Protein AF-A0A2K1ECQ5-F1 (afdb_monomer_lite)

Foldseek 3Di:
DDDDPAAADDQDQDDDPPDDPVNSVVVSVVVVVVCPVVRVPHPQVVLVPDPCRVNSDDDDDDDDPDPPVVVQVVQQVPPPDPDGDPDDDDDDDDPDDD

Structure (mmCIF, N/CA/C/O backbone):
data_AF-A0A2K1ECQ5-F1
#
_entry.id   AF-A0A2K1ECQ5-F1
#
loop_
_atom_site.group_PDB
_atom_site.id
_atom_site.type_symbol
_atom_site.label_atom_id
_atom_site.label_alt_id
_atom_site.label_comp_id
_atom_site.label_asym_id
_atom_site.label_entity_id
_atom_site.label_seq_id
_atom_site.pdbx_PDB_ins_code
_atom_site.Cartn_x
_atom_site.Cartn_y
_atom_site.Cartn_z
_atom_site.occupancy
_atom_site.B_iso_or_equiv
_atom_site.auth_seq_id
_atom_site.auth_comp_id
_atom_site.auth_asym_id
_atom_site.auth_atom_id
_atom_site.pdbx_PDB_model_num
ATOM 1 N N . MET A 1 1 ? 24.680 -4.755 -2.522 1.00 58.81 1 MET A N 1
ATOM 2 C CA . MET A 1 1 ? 24.135 -6.071 -2.116 1.00 58.81 1 MET A CA 1
ATOM 3 C C . MET A 1 1 ? 23.156 -6.521 -3.185 1.00 58.81 1 MET A C 1
ATOM 5 O O . MET A 1 1 ? 22.552 -5.656 -3.801 1.00 58.81 1 MET A O 1
ATOM 9 N N . ILE A 1 2 ? 23.015 -7.826 -3.414 1.00 63.84 2 ILE A N 1
ATOM 10 C CA . ILE A 1 2 ? 22.000 -8.409 -4.304 1.00 63.84 2 ILE A CA 1
ATOM 11 C C . ILE A 1 2 ? 21.114 -9.289 -3.418 1.00 63.84 2 ILE A C 1
ATOM 13 O O . ILE A 1 2 ? 21.645 -10.118 -2.681 1.00 63.84 2 ILE A O 1
ATOM 17 N N . GLY A 1 3 ? 19.802 -9.064 -3.431 1.00 67.06 3 GLY A N 1
ATOM 18 C CA . GLY A 1 3 ? 18.846 -9.742 -2.554 1.00 67.06 3 GLY A CA 1
ATOM 19 C C . GLY A 1 3 ? 17.458 -9.099 -2.607 1.00 67.06 3 GLY A C 1
ATOM 20 O O . GLY A 1 3 ? 17.300 -8.017 -3.171 1.00 67.06 3 GLY A O 1
ATOM 21 N N . LEU A 1 4 ? 16.455 -9.772 -2.037 1.00 71.69 4 LEU A N 1
ATOM 22 C CA . LEU A 1 4 ? 15.094 -9.246 -1.928 1.00 71.69 4 LEU A CA 1
ATOM 23 C C . LEU A 1 4 ? 15.028 -8.267 -0.750 1.00 71.69 4 LEU A C 1
ATOM 25 O O . LEU A 1 4 ? 15.057 -8.684 0.404 1.00 71.69 4 LEU A O 1
ATOM 29 N N . PHE A 1 5 ? 14.962 -6.973 -1.056 1.00 77.50 5 PHE A N 1
ATOM 30 C CA . PHE A 1 5 ? 14.890 -5.901 -0.053 1.00 77.50 5 PHE A CA 1
ATOM 31 C C . PHE A 1 5 ? 13.552 -5.155 -0.068 1.00 77.50 5 PHE A C 1
ATOM 33 O O . PHE A 1 5 ? 13.379 -4.206 0.691 1.00 77.50 5 PHE A O 1
ATOM 40 N N . ILE A 1 6 ? 12.614 -5.560 -0.929 1.00 82.69 6 ILE A N 1
ATOM 41 C CA . ILE A 1 6 ? 11.306 -4.914 -1.038 1.00 82.69 6 ILE A CA 1
ATOM 42 C C . ILE A 1 6 ? 10.286 -5.628 -0.152 1.00 82.69 6 ILE A C 1
ATOM 44 O O . ILE A 1 6 ? 10.224 -6.856 -0.125 1.00 82.69 6 ILE A O 1
ATOM 48 N N . ASN A 1 7 ? 9.474 -4.843 0.550 1.00 89.88 7 ASN A N 1
ATOM 49 C CA . ASN A 1 7 ? 8.362 -5.311 1.367 1.00 89.88 7 ASN A CA 1
ATOM 50 C C . ASN A 1 7 ? 7.084 -4.587 0.953 1.00 89.88 7 ASN A C 1
ATOM 52 O O . ASN A 1 7 ? 7.097 -3.401 0.625 1.00 89.88 7 ASN A O 1
ATOM 56 N N . THR A 1 8 ? 5.960 -5.294 1.008 1.00 91.94 8 THR A N 1
ATOM 57 C CA . THR A 1 8 ? 4.643 -4.685 0.818 1.00 91.94 8 THR A CA 1
ATOM 58 C C . THR A 1 8 ? 4.114 -4.205 2.163 1.00 91.94 8 THR A C 1
ATOM 60 O O . THR A 1 8 ? 3.757 -5.010 3.021 1.00 91.94 8 THR A O 1
ATOM 63 N N . VAL A 1 9 ? 4.054 -2.888 2.344 1.00 93.19 9 VAL A N 1
ATOM 64 C CA . VAL A 1 9 ? 3.539 -2.254 3.563 1.00 93.19 9 VAL A CA 1
ATOM 65 C C . VAL A 1 9 ? 2.127 -1.726 3.288 1.00 93.19 9 VAL A C 1
ATOM 67 O O . VAL A 1 9 ? 1.966 -0.894 2.393 1.00 93.19 9 VAL A O 1
ATOM 70 N N . PRO A 1 10 ? 1.089 -2.169 4.023 1.00 94.62 10 PRO A N 1
ATOM 71 C CA . PRO A 1 10 ? -0.259 -1.639 3.856 1.00 94.62 10 PRO A CA 1
ATOM 72 C C . PRO A 1 10 ? -0.318 -0.142 4.173 1.00 94.62 10 PRO A C 1
ATOM 74 O O . PRO A 1 10 ? 0.074 0.292 5.257 1.00 94.62 10 PRO A O 1
ATOM 77 N N . VAL A 1 11 ? -0.866 0.648 3.249 1.00 94.38 11 VAL A N 1
ATOM 78 C CA . VAL A 1 11 ? -1.065 2.091 3.428 1.00 94.38 11 VAL A CA 1
ATOM 79 C C . VAL A 1 11 ? -2.551 2.376 3.604 1.00 94.38 11 VAL A C 1
ATOM 81 O O . VAL A 1 11 ? -3.368 2.044 2.749 1.00 94.38 11 VAL A O 1
ATOM 84 N N . ARG A 1 12 ? -2.920 3.027 4.712 1.00 93.88 12 ARG A N 1
ATOM 85 C CA . ARG A 1 12 ? -4.308 3.416 4.988 1.00 93.88 12 ARG A CA 1
ATOM 86 C C . ARG A 1 12 ? -4.525 4.898 4.709 1.00 93.88 12 ARG A C 1
ATOM 88 O O . ARG A 1 12 ? -4.258 5.741 5.562 1.00 93.88 12 ARG A O 1
ATOM 95 N N . ILE A 1 13 ? -5.102 5.198 3.553 1.00 95.06 13 ILE A N 1
ATOM 96 C CA . ILE A 1 13 ? -5.506 6.557 3.188 1.00 95.06 13 ILE A CA 1
ATOM 97 C C . ILE A 1 13 ? -6.764 6.949 3.972 1.00 95.06 13 ILE A C 1
ATOM 99 O O . ILE A 1 13 ? -7.773 6.247 3.948 1.00 95.06 13 ILE A O 1
ATOM 103 N N . GLN A 1 14 ? -6.701 8.069 4.691 1.00 93.69 14 GLN A N 1
ATOM 104 C CA . GLN A 1 14 ? -7.814 8.591 5.485 1.00 93.69 14 GLN A CA 1
ATOM 105 C C . GLN A 1 14 ? -8.154 10.000 5.008 1.00 93.69 14 GLN A C 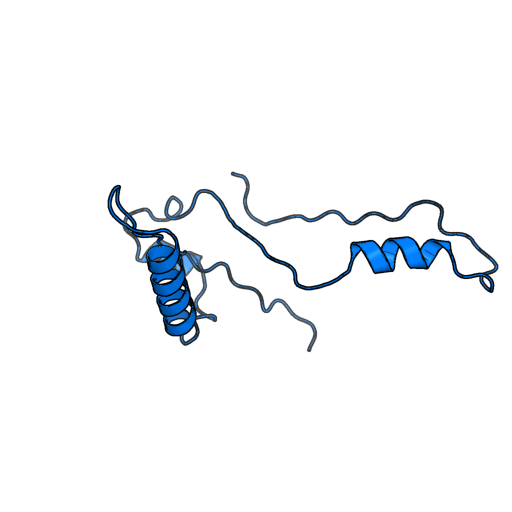1
ATOM 107 O O . GLN A 1 14 ? -7.441 10.953 5.306 1.00 93.69 14 GLN A O 1
ATOM 112 N N . GLY A 1 15 ? -9.251 10.124 4.270 1.00 94.00 15 GLY A N 1
ATOM 113 C CA . GLY A 1 15 ? -9.783 11.399 3.807 1.00 94.00 15 GLY A CA 1
ATOM 114 C C . GLY A 1 15 ? -11.306 11.369 3.787 1.00 94.00 15 GLY A C 1
ATOM 115 O O . GLY A 1 15 ? -11.916 10.302 3.749 1.00 94.00 15 GLY A O 1
ATOM 116 N N . GLY A 1 16 ? -11.918 12.546 3.833 1.00 93.44 16 GLY A N 1
ATOM 117 C CA . GLY A 1 16 ? -13.358 12.725 3.681 1.00 93.44 16 GLY A CA 1
ATOM 118 C C . GLY A 1 16 ? -13.675 13.815 2.664 1.00 93.44 16 GLY A C 1
ATOM 119 O O . GLY A 1 16 ? -12.781 14.439 2.097 1.00 93.44 16 GLY A O 1
ATOM 120 N N . GLN A 1 17 ? -14.964 14.087 2.469 1.00 92.56 17 GLN A N 1
ATOM 121 C CA . GLN A 1 17 ? -15.448 15.039 1.462 1.00 92.56 17 GLN A CA 1
ATOM 122 C C . GLN A 1 17 ? -14.885 16.466 1.633 1.00 92.56 17 GLN A C 1
ATOM 124 O O . GLN A 1 17 ? -14.765 17.202 0.660 1.00 92.56 17 GLN A O 1
ATOM 129 N N . ALA A 1 18 ? -14.524 16.847 2.863 1.00 94.94 18 ALA A N 1
ATOM 130 C CA . ALA A 1 18 ? -13.959 18.154 3.199 1.00 94.94 18 ALA A CA 1
ATOM 131 C C . ALA A 1 18 ? -12.417 18.181 3.251 1.00 94.94 18 ALA A C 1
ATOM 133 O O . ALA A 1 18 ? -11.830 19.235 3.500 1.00 94.94 18 ALA A O 1
ATOM 134 N N . THR A 1 19 ? -11.738 17.046 3.059 1.00 96.56 19 THR A N 1
ATOM 135 C CA . THR A 1 19 ? -10.274 16.986 3.129 1.00 96.56 19 THR A CA 1
ATOM 136 C C . THR A 1 19 ? -9.677 17.537 1.838 1.00 96.56 19 THR A C 1
ATOM 138 O O . THR A 1 19 ? -9.849 16.961 0.766 1.00 96.56 19 THR A O 1
ATOM 141 N N . ALA A 1 20 ? -8.935 18.642 1.932 1.00 97.50 20 ALA A N 1
ATOM 142 C CA . ALA A 1 20 ? -8.174 19.152 0.799 1.00 97.50 20 ALA A CA 1
ATOM 143 C C . ALA A 1 20 ? -7.116 18.128 0.359 1.00 97.50 20 ALA A C 1
ATOM 145 O O . ALA A 1 20 ? -6.433 17.533 1.196 1.00 97.50 20 ALA A O 1
ATOM 146 N N . PHE A 1 21 ? -6.922 17.980 -0.954 1.00 97.19 21 PHE A N 1
ATOM 147 C CA . PHE A 1 21 ? -5.935 17.052 -1.519 1.00 97.19 21 PHE A CA 1
ATOM 148 C C . PHE A 1 21 ? -4.529 17.260 -0.938 1.00 97.19 21 PHE A C 1
ATOM 150 O O . PHE A 1 21 ? -3.841 16.309 -0.577 1.00 97.19 21 PHE A O 1
ATOM 157 N N . THR A 1 22 ? -4.112 18.517 -0.780 1.00 97.81 22 THR A N 1
ATOM 158 C CA . THR A 1 22 ? -2.799 18.854 -0.221 1.00 97.81 22 THR A CA 1
ATOM 159 C C . THR A 1 22 ? -2.641 18.400 1.227 1.00 97.81 22 THR A C 1
ATOM 161 O O . THR A 1 22 ? -1.541 18.012 1.617 1.00 97.81 22 THR A O 1
ATOM 164 N N . GLU A 1 23 ? -3.712 18.411 2.022 1.00 97.50 23 GLU A N 1
ATOM 165 C CA . GLU A 1 23 ? -3.662 17.902 3.392 1.00 97.50 23 GLU A CA 1
ATOM 166 C C . GLU A 1 23 ? -3.624 16.374 3.411 1.00 97.50 23 GLU A C 1
ATOM 168 O O . GLU A 1 23 ? -2.817 15.801 4.140 1.00 97.50 23 GLU A O 1
ATOM 173 N N . LEU A 1 24 ? -4.402 15.717 2.544 1.00 97.62 24 LEU A N 1
ATOM 174 C CA . LEU A 1 24 ? -4.368 14.263 2.385 1.00 97.62 24 LEU A CA 1
ATOM 175 C C . LEU A 1 24 ? -2.955 13.765 2.045 1.00 97.62 24 LEU A C 1
ATOM 177 O O . LEU A 1 24 ? -2.454 12.828 2.669 1.00 97.62 24 LEU A O 1
ATOM 181 N N . MET A 1 25 ? -2.282 14.430 1.103 1.00 97.25 25 MET A N 1
ATOM 182 C CA . MET A 1 25 ? -0.912 14.086 0.715 1.00 97.25 25 MET A CA 1
ATOM 183 C C . MET A 1 25 ? 0.084 14.318 1.850 1.00 97.25 25 MET A C 1
ATOM 185 O O . MET A 1 25 ? 0.930 13.464 2.110 1.00 97.25 25 MET A O 1
ATOM 189 N N . LYS A 1 26 ? -0.032 15.433 2.583 1.00 97.44 26 LYS A N 1
ATOM 190 C CA . LYS A 1 26 ? 0.824 15.694 3.752 1.00 97.44 26 LYS A CA 1
ATOM 191 C C . LYS A 1 26 ? 0.619 14.653 4.850 1.00 97.44 26 LYS A C 1
ATOM 193 O O . LYS A 1 26 ? 1.593 14.210 5.454 1.00 97.44 26 LYS A O 1
ATOM 198 N N . GLN A 1 27 ? -0.624 14.258 5.116 1.00 97.00 27 GLN A N 1
ATOM 199 C CA . GLN A 1 27 ? -0.934 13.218 6.092 1.00 97.00 27 GLN A CA 1
ATOM 200 C C . GLN A 1 27 ? -0.362 11.866 5.667 1.00 97.00 27 GLN A C 1
ATOM 202 O O . GLN A 1 27 ? 0.289 11.211 6.479 1.00 97.00 27 GLN A O 1
ATOM 207 N N . THR A 1 28 ? -0.544 11.492 4.402 1.00 96.12 28 THR A N 1
ATOM 208 C CA . THR A 1 28 ? -0.017 10.241 3.843 1.00 96.12 28 THR A CA 1
ATOM 209 C C . THR A 1 28 ? 1.510 10.213 3.926 1.00 96.12 28 THR A C 1
ATOM 211 O O . THR A 1 28 ? 2.076 9.256 4.444 1.00 96.12 28 THR A O 1
ATOM 214 N N . GLN A 1 29 ? 2.189 11.302 3.550 1.00 96.06 29 GLN A N 1
ATOM 215 C CA . GLN A 1 29 ? 3.645 11.419 3.671 1.00 96.06 29 GLN A CA 1
ATOM 216 C C . GLN A 1 29 ? 4.121 11.239 5.119 1.00 96.06 29 GLN A C 1
ATOM 218 O O . GLN A 1 29 ? 5.085 10.519 5.371 1.00 96.06 29 GLN A O 1
ATOM 223 N N . ARG A 1 30 ? 3.445 11.870 6.092 1.00 96.69 30 ARG A N 1
ATOM 224 C CA . ARG A 1 30 ? 3.779 11.706 7.519 1.00 96.69 30 ARG A CA 1
ATOM 225 C C . ARG A 1 30 ? 3.628 10.254 7.973 1.00 96.69 30 ARG A C 1
ATOM 227 O O . ARG A 1 30 ? 4.470 9.778 8.727 1.00 96.69 30 ARG A O 1
ATOM 234 N N . GLN A 1 31 ? 2.584 9.560 7.518 1.00 95.69 31 GLN A N 1
ATOM 235 C CA . GLN A 1 31 ? 2.359 8.147 7.836 1.00 95.69 31 GLN A CA 1
ATOM 236 C C . GLN A 1 31 ? 3.447 7.250 7.236 1.00 95.69 31 GLN A C 1
ATOM 238 O O . GLN A 1 31 ? 3.989 6.414 7.953 1.00 95.69 31 GLN A O 1
ATOM 243 N N . VAL A 1 32 ? 3.820 7.470 5.972 1.00 92.19 32 VAL A N 1
ATOM 244 C CA . VAL A 1 32 ? 4.895 6.717 5.304 1.00 92.19 32 VAL A CA 1
ATOM 245 C C . VAL A 1 32 ? 6.226 6.901 6.037 1.00 92.19 32 VAL A C 1
ATOM 247 O O . VAL A 1 32 ? 6.884 5.921 6.377 1.00 92.19 32 VAL A O 1
ATOM 250 N N . LEU A 1 33 ? 6.589 8.140 6.381 1.00 94.75 33 LEU A N 1
ATOM 251 C CA . LEU A 1 33 ? 7.815 8.414 7.140 1.00 94.75 33 LEU A CA 1
ATOM 252 C C . LEU A 1 33 ? 7.803 7.751 8.524 1.00 94.75 33 LEU A C 1
ATOM 254 O O . LEU A 1 33 ? 8.810 7.186 8.940 1.00 94.75 33 LEU A O 1
ATOM 258 N N . ALA A 1 34 ? 6.666 7.780 9.226 1.00 94.88 34 ALA A N 1
ATOM 259 C CA . ALA A 1 34 ? 6.526 7.114 10.520 1.00 94.88 34 ALA A CA 1
ATOM 260 C C . ALA A 1 34 ? 6.615 5.581 10.409 1.00 94.88 34 ALA A C 1
ATOM 262 O O . ALA A 1 34 ? 7.124 4.934 11.324 1.00 94.88 34 ALA A O 1
ATOM 263 N N . SER A 1 35 ? 6.156 4.999 9.293 1.00 93.06 35 SER A N 1
ATOM 264 C CA . SER A 1 35 ? 6.248 3.556 9.048 1.00 93.06 35 SER A CA 1
ATOM 265 C C . SER A 1 35 ? 7.656 3.064 8.710 1.00 93.06 35 SER A C 1
ATOM 267 O O . SER A 1 35 ? 7.900 1.871 8.844 1.00 93.06 35 SER A O 1
ATOM 269 N N . GLY A 1 36 ? 8.591 3.951 8.342 1.00 91.94 36 GLY A N 1
ATOM 270 C CA . GLY A 1 36 ? 9.952 3.570 7.938 1.00 91.94 36 GLY A CA 1
ATOM 271 C C . GLY A 1 36 ? 10.707 2.754 8.994 1.00 91.94 36 GLY A C 1
ATOM 272 O O . GLY A 1 36 ? 11.417 1.814 8.661 1.00 91.94 36 GLY A O 1
ATOM 273 N N . THR A 1 37 ? 10.471 3.013 10.285 1.00 93.44 37 THR A N 1
ATOM 274 C CA . THR A 1 37 ? 11.041 2.217 11.394 1.00 93.44 37 THR A CA 1
ATOM 275 C C . THR A 1 37 ? 10.621 0.737 11.360 1.00 93.44 37 THR A C 1
ATOM 277 O O . THR A 1 37 ? 11.260 -0.099 11.995 1.00 93.44 37 THR A O 1
ATOM 280 N N . TYR A 1 38 ? 9.554 0.405 10.630 1.00 93.12 38 TYR A N 1
ATOM 281 C CA . TYR A 1 38 ? 8.954 -0.926 10.530 1.00 93.12 38 TYR A CA 1
ATOM 282 C C . TYR A 1 38 ? 9.008 -1.501 9.106 1.00 93.12 38 TYR A C 1
ATOM 284 O O . TYR A 1 38 ? 8.325 -2.482 8.823 1.00 93.12 38 TYR A O 1
ATOM 292 N N . GLU A 1 39 ? 9.803 -0.924 8.199 1.00 89.06 39 GLU A N 1
ATOM 293 C CA . GLU A 1 39 ? 9.833 -1.314 6.779 1.00 89.06 39 GLU A CA 1
ATOM 294 C C . GLU A 1 39 ? 10.249 -2.775 6.536 1.00 89.06 39 GLU A C 1
ATOM 296 O O . GLU A 1 39 ? 9.933 -3.353 5.499 1.00 89.06 39 GLU A O 1
ATOM 301 N N . THR A 1 40 ? 10.924 -3.401 7.503 1.00 91.06 40 THR A N 1
ATOM 302 C CA . THR A 1 40 ? 11.352 -4.806 7.445 1.00 91.06 40 THR A CA 1
ATOM 303 C C . THR A 1 40 ? 10.279 -5.792 7.912 1.00 91.06 40 THR A C 1
ATOM 305 O O . THR A 1 40 ? 10.475 -7.001 7.788 1.00 91.06 40 THR A O 1
ATOM 308 N N . PHE A 1 41 ? 9.147 -5.307 8.433 1.00 93.19 41 PHE A N 1
ATOM 309 C CA . PHE A 1 41 ? 8.091 -6.152 8.980 1.00 93.19 41 PHE A CA 1
ATOM 310 C C . PHE A 1 41 ? 7.261 -6.792 7.851 1.00 93.19 41 PHE A C 1
ATOM 312 O O . PHE A 1 41 ? 6.726 -6.072 7.002 1.00 93.19 41 PHE A O 1
ATOM 319 N N . PRO A 1 42 ? 7.141 -8.130 7.798 1.00 93.50 42 PRO A N 1
ATOM 320 C CA . PRO A 1 42 ? 6.543 -8.800 6.650 1.00 93.50 42 PRO A CA 1
ATOM 321 C C . PRO A 1 42 ? 5.012 -8.684 6.640 1.00 93.50 42 PRO A C 1
ATOM 323 O O . PRO A 1 42 ? 4.352 -8.780 7.677 1.00 93.50 42 PRO A O 1
ATOM 326 N N . LEU A 1 43 ? 4.429 -8.558 5.441 1.00 93.88 43 LEU A N 1
ATOM 327 C CA . LEU A 1 43 ? 2.982 -8.387 5.251 1.00 93.88 43 LEU A CA 1
ATOM 328 C C . LEU A 1 43 ? 2.149 -9.481 5.934 1.00 93.88 43 LEU A C 1
ATOM 330 O O . LEU A 1 43 ? 1.127 -9.169 6.544 1.00 93.88 43 LEU A O 1
ATOM 334 N N . TYR A 1 44 ? 2.580 -10.744 5.871 1.00 93.75 44 TYR A N 1
ATOM 335 C CA . TYR A 1 44 ? 1.820 -11.854 6.453 1.00 93.75 44 TYR A CA 1
ATOM 336 C C . TYR A 1 44 ? 1.678 -11.726 7.981 1.00 93.75 44 TYR A C 1
ATOM 338 O O . TYR A 1 44 ? 0.653 -12.127 8.531 1.00 93.75 44 TYR A O 1
ATOM 346 N N . GLU A 1 45 ? 2.654 -11.126 8.678 1.00 96.00 45 GLU A N 1
ATOM 347 C CA . GLU A 1 45 ? 2.545 -10.858 10.119 1.00 96.00 45 GLU A CA 1
ATOM 348 C C . GLU A 1 45 ? 1.579 -9.708 10.400 1.00 96.00 45 GLU A C 1
ATOM 350 O O . GLU A 1 45 ? 0.783 -9.791 11.336 1.00 96.00 45 GLU A O 1
ATOM 355 N N . ILE A 1 46 ? 1.581 -8.669 9.557 1.00 95.69 46 ILE A N 1
ATOM 356 C CA . ILE A 1 46 ? 0.609 -7.566 9.641 1.00 95.69 46 ILE A CA 1
ATOM 357 C C . ILE A 1 46 ? -0.812 -8.110 9.453 1.00 95.69 46 ILE A C 1
ATOM 359 O O . ILE A 1 46 ? -1.705 -7.835 10.255 1.00 95.69 46 ILE A O 1
ATOM 363 N N . GLN A 1 47 ? -1.018 -8.935 8.426 1.00 96.12 47 GLN A N 1
ATOM 364 C CA . GLN A 1 47 ? -2.297 -9.578 8.135 1.00 96.12 47 GLN A CA 1
ATOM 365 C C . GLN A 1 47 ? -2.740 -10.512 9.266 1.00 96.12 47 GLN A C 1
ATOM 367 O O . GLN A 1 47 ? -3.910 -10.499 9.643 1.00 96.12 47 GLN A O 1
ATOM 372 N N . ALA A 1 48 ? -1.827 -11.283 9.866 1.00 96.81 48 ALA A N 1
ATOM 373 C CA . ALA A 1 48 ? -2.152 -12.169 10.985 1.00 96.81 48 ALA A CA 1
ATOM 374 C C . ALA A 1 48 ? -2.744 -11.414 12.188 1.00 96.81 48 ALA A C 1
ATOM 376 O O . ALA A 1 48 ? -3.611 -11.959 12.878 1.00 96.81 48 ALA A O 1
ATOM 377 N N . GLN A 1 49 ? -2.333 -10.162 12.402 1.00 96.56 49 GLN A N 1
ATOM 378 C CA . GLN A 1 49 ? -2.824 -9.296 13.478 1.00 96.56 49 GLN A CA 1
ATOM 379 C C . GLN A 1 49 ? -4.038 -8.444 13.079 1.00 96.56 49 GLN A C 1
ATOM 381 O O . G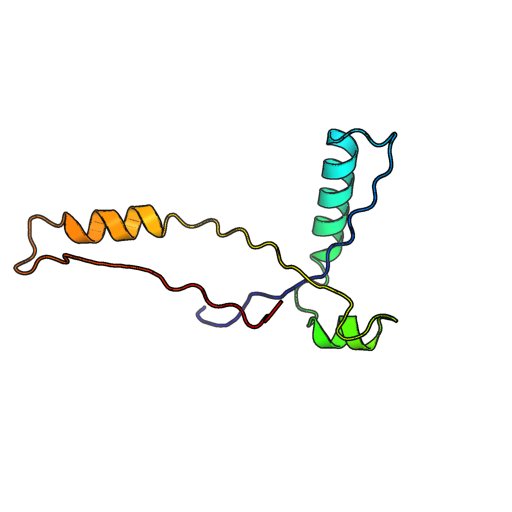LN A 1 49 ? -4.786 -8.001 13.948 1.00 96.56 49 GLN A O 1
ATOM 386 N N . ALA A 1 50 ? -4.270 -8.230 11.784 1.00 96.62 50 ALA A N 1
ATOM 387 C CA . ALA A 1 50 ? -5.442 -7.515 11.294 1.00 96.62 50 ALA A CA 1
ATOM 388 C C . ALA A 1 50 ? -6.725 -8.358 11.416 1.00 96.62 50 ALA A C 1
ATOM 390 O O . ALA A 1 50 ? -6.696 -9.594 11.399 1.00 96.62 50 ALA A O 1
ATOM 391 N N . GLU A 1 51 ? -7.876 -7.690 11.502 1.00 97.12 51 GLU A N 1
ATOM 392 C CA . GLU A 1 51 ? -9.190 -8.350 11.476 1.00 97.12 51 GLU A CA 1
ATOM 393 C C . GLU A 1 51 ? -9.478 -8.953 10.093 1.00 97.12 51 GLU A C 1
ATOM 395 O O . GLU A 1 51 ? -9.975 -10.070 9.997 1.00 97.12 51 GLU A O 1
ATOM 400 N N . GLN A 1 52 ? -9.082 -8.246 9.032 1.00 96.06 52 GLN A N 1
ATOM 401 C CA . GLN A 1 52 ? -9.304 -8.601 7.627 1.00 96.06 52 GLN A CA 1
ATOM 402 C C . GLN A 1 52 ? -8.427 -9.767 7.143 1.00 96.06 52 GLN A C 1
ATOM 404 O O . GLN A 1 52 ? -8.672 -10.321 6.075 1.00 96.06 52 GLN A O 1
ATOM 409 N N . LYS A 1 53 ? -7.396 -10.157 7.906 1.00 95.25 53 LYS A N 1
ATOM 410 C CA . LYS A 1 53 ? -6.448 -11.212 7.518 1.00 95.25 53 LYS A CA 1
ATOM 411 C C . LYS A 1 53 ? -5.884 -10.969 6.113 1.00 95.25 53 LYS A C 1
ATOM 413 O O . LYS A 1 53 ? -5.338 -9.901 5.846 1.00 95.25 53 LYS A O 1
ATOM 418 N N . VAL A 1 54 ? -6.000 -11.955 5.229 1.00 92.44 54 VAL A N 1
ATOM 419 C CA . VAL A 1 54 ? -5.513 -11.890 3.848 1.00 92.44 54 VAL A CA 1
ATOM 420 C C . VAL A 1 54 ? -6.230 -10.824 3.013 1.00 92.44 54 VAL A C 1
ATOM 422 O O . VAL A 1 54 ? -5.624 -10.282 2.099 1.00 92.44 54 VAL A O 1
ATOM 425 N N . GLU A 1 55 ? -7.456 -10.437 3.381 1.00 94.44 55 GLU A N 1
ATOM 426 C CA . GLU A 1 55 ? -8.255 -9.416 2.685 1.00 94.44 55 GLU A CA 1
ATOM 427 C C . GLU A 1 55 ? -7.873 -7.974 3.077 1.00 94.44 55 GLU A C 1
ATOM 429 O O . GLU A 1 55 ? -8.539 -7.018 2.683 1.00 94.44 55 GLU A O 1
ATOM 434 N N . LEU A 1 56 ? -6.809 -7.785 3.872 1.00 96.19 56 LEU A N 1
ATOM 435 C CA . LEU A 1 56 ? -6.355 -6.462 4.321 1.00 96.19 56 LEU A CA 1
ATOM 436 C C . LEU A 1 56 ? -6.008 -5.516 3.159 1.00 96.19 56 LEU A C 1
ATOM 438 O O . LEU A 1 56 ? -6.180 -4.304 3.286 1.00 96.19 56 LEU A O 1
ATOM 442 N N . ILE A 1 57 ? -5.506 -6.065 2.053 1.00 95.06 57 ILE A N 1
ATOM 443 C CA . ILE A 1 57 ? -5.217 -5.335 0.818 1.00 95.06 57 ILE A CA 1
ATOM 444 C C . ILE A 1 57 ? -5.815 -6.096 -0.365 1.00 95.06 57 ILE A C 1
ATOM 446 O O . ILE A 1 57 ? -5.882 -7.320 -0.351 1.00 95.06 57 ILE A O 1
ATOM 450 N N . ASN A 1 58 ? -6.234 -5.361 -1.388 1.00 94.25 58 ASN A N 1
ATOM 451 C CA . ASN A 1 58 ? -6.806 -5.905 -2.626 1.00 94.25 58 ASN A CA 1
ATOM 452 C C . ASN A 1 58 ? -6.235 -5.238 -3.887 1.00 94.25 58 ASN A C 1
ATOM 454 O O . ASN A 1 58 ? -6.723 -5.466 -4.985 1.00 94.25 58 ASN A O 1
ATOM 458 N N . HIS A 1 59 ? -5.271 -4.341 -3.705 1.00 92.62 59 HIS A N 1
ATOM 459 C CA . HIS A 1 59 ? -4.508 -3.697 -4.758 1.00 92.62 59 HIS A CA 1
ATOM 460 C C . HIS A 1 59 ? -3.140 -3.322 -4.186 1.00 92.62 59 HIS A C 1
ATOM 462 O O . HIS A 1 59 ? -2.990 -3.119 -2.976 1.00 92.62 59 HIS A O 1
ATOM 468 N N . ILE A 1 60 ? -2.149 -3.202 -5.062 1.00 93.19 60 ILE A N 1
ATOM 469 C CA . ILE A 1 60 ? -0.836 -2.645 -4.737 1.00 93.19 60 ILE A CA 1
ATOM 470 C C . ILE A 1 60 ? -0.537 -1.473 -5.661 1.00 93.19 60 ILE A C 1
ATOM 472 O O . ILE A 1 60 ? -1.020 -1.405 -6.788 1.00 93.19 60 ILE A O 1
ATOM 476 N N . MET A 1 61 ? 0.272 -0.546 -5.162 1.00 90.06 61 MET A N 1
ATOM 477 C CA . MET A 1 61 ? 0.852 0.537 -5.942 1.00 90.06 61 MET A CA 1
ATOM 478 C C . MET A 1 61 ? 2.366 0.419 -5.826 1.00 90.06 61 MET A C 1
ATOM 480 O O . MET A 1 61 ? 2.898 0.377 -4.717 1.00 90.06 61 MET A O 1
ATOM 484 N N . VAL A 1 62 ? 3.040 0.356 -6.970 1.00 87.81 62 VAL A N 1
ATOM 485 C CA . VAL A 1 62 ? 4.497 0.259 -7.063 1.00 87.81 62 VAL A CA 1
ATOM 486 C C . VAL A 1 62 ? 4.996 1.476 -7.829 1.00 87.81 62 VAL A C 1
ATOM 488 O O . VAL A 1 62 ? 4.393 1.881 -8.821 1.00 87.81 62 VAL A O 1
ATOM 491 N N . PHE A 1 63 ? 6.068 2.087 -7.334 1.00 85.75 63 PHE A N 1
ATOM 492 C CA . PHE A 1 63 ? 6.770 3.160 -8.024 1.00 85.75 63 PHE A CA 1
ATOM 493 C C . PHE A 1 63 ? 8.241 2.780 -8.131 1.00 85.75 63 PHE A C 1
ATOM 495 O O . PHE A 1 63 ? 8.930 2.671 -7.115 1.00 85.75 63 PHE A O 1
ATOM 502 N N . GLU A 1 64 ? 8.713 2.582 -9.356 1.00 81.12 64 GLU A N 1
ATOM 503 C CA . GLU A 1 64 ? 10.102 2.245 -9.641 1.00 81.12 64 GLU A CA 1
ATOM 504 C C . GLU A 1 64 ? 10.835 3.487 -10.144 1.00 81.12 64 GLU A C 1
ATOM 506 O O . GLU A 1 64 ? 10.448 4.109 -11.129 1.00 81.12 64 GLU A O 1
ATOM 511 N N . ASN A 1 65 ? 11.899 3.882 -9.447 1.00 77.06 65 ASN A N 1
ATOM 512 C CA . ASN A 1 65 ? 12.667 5.080 -9.782 1.00 77.06 65 ASN A CA 1
ATOM 513 C C . ASN A 1 65 ? 13.888 4.734 -10.650 1.00 77.06 65 ASN A C 1
ATOM 515 O O . ASN A 1 65 ? 15.019 5.088 -10.308 1.00 77.06 65 ASN A O 1
ATOM 519 N N . TYR A 1 66 ? 13.670 3.981 -11.732 1.00 74.00 66 TYR A N 1
ATOM 520 C CA . TYR A 1 66 ? 14.725 3.556 -12.652 1.00 74.00 66 TYR A CA 1
ATOM 521 C C . TYR A 1 66 ? 14.280 3.734 -14.110 1.00 74.00 66 TYR A C 1
ATOM 523 O O . TYR A 1 66 ? 13.180 3.310 -14.456 1.00 74.00 66 TYR A O 1
ATOM 531 N N . PRO A 1 67 ? 15.129 4.299 -14.989 1.00 67.88 67 PRO A N 1
ATOM 532 C CA . PRO A 1 67 ? 14.826 4.444 -16.409 1.00 67.88 67 PRO A CA 1
ATOM 533 C C . PRO A 1 67 ? 15.112 3.125 -17.145 1.00 67.88 67 PRO A C 1
ATOM 535 O O . PRO A 1 67 ? 16.019 3.041 -17.973 1.00 67.88 67 PRO A O 1
ATOM 538 N N . VAL A 1 68 ? 14.397 2.057 -16.779 1.00 68.25 68 VAL A N 1
ATOM 539 C CA . VAL A 1 68 ? 14.562 0.733 -17.407 1.00 68.25 68 VAL A CA 1
ATOM 540 C C . VAL A 1 68 ? 14.197 0.809 -18.889 1.00 68.25 68 VAL A C 1
ATOM 542 O O . VAL A 1 68 ? 14.935 0.292 -19.727 1.00 68.25 68 VAL A O 1
ATOM 545 N N . ASP A 1 69 ? 13.136 1.542 -19.215 1.00 67.75 69 ASP A N 1
ATOM 546 C CA . ASP A 1 69 ? 12.670 1.717 -20.590 1.00 67.75 69 ASP A CA 1
ATOM 547 C C . ASP A 1 69 ? 13.703 2.447 -21.463 1.00 67.75 69 ASP A C 1
ATOM 549 O O . ASP A 1 69 ? 14.048 1.970 -22.544 1.00 67.75 69 ASP A O 1
ATOM 553 N N . GLU A 1 70 ? 14.298 3.537 -20.963 1.00 67.69 70 GLU A N 1
ATOM 554 C CA . GLU A 1 70 ? 15.322 4.294 -21.706 1.00 67.69 70 GLU A CA 1
ATOM 555 C C . GLU A 1 70 ? 16.598 3.464 -21.938 1.00 67.69 70 GLU A C 1
ATOM 557 O O . GLU A 1 70 ? 17.255 3.589 -22.972 1.00 67.69 70 GLU A O 1
ATOM 562 N N . GLN A 1 71 ? 16.963 2.587 -20.995 1.00 68.00 71 GLN A N 1
ATOM 563 C CA . GLN A 1 71 ? 18.116 1.694 -21.151 1.00 68.00 71 GLN A CA 1
ATOM 564 C C . GLN A 1 71 ? 17.852 0.585 -22.171 1.00 68.00 71 GLN A C 1
ATOM 566 O O . GLN A 1 71 ? 18.764 0.202 -22.906 1.00 68.00 71 GLN A O 1
ATOM 571 N N . ILE A 1 72 ? 16.619 0.075 -22.230 1.00 67.69 72 ILE A N 1
ATOM 572 C CA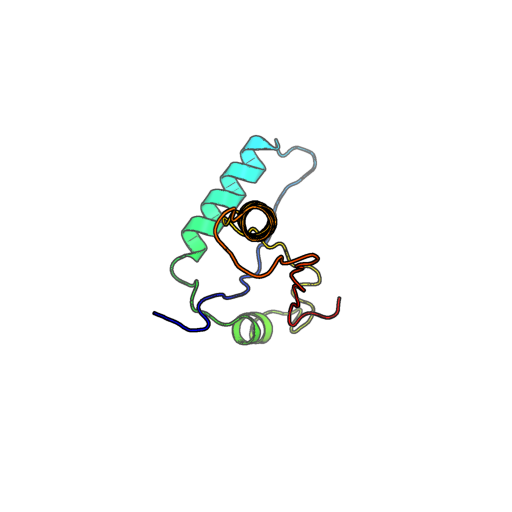 . ILE A 1 72 ? 16.204 -0.925 -23.215 1.00 67.69 72 ILE A CA 1
ATOM 573 C C . ILE A 1 72 ? 16.261 -0.347 -24.635 1.00 67.69 72 ILE A C 1
ATOM 575 O O . ILE A 1 72 ? 16.763 -1.021 -25.537 1.00 67.69 72 ILE A O 1
ATOM 579 N N . GLU A 1 73 ? 15.835 0.901 -24.833 1.00 67.38 73 GLU A N 1
ATOM 580 C CA . GLU A 1 73 ? 15.938 1.586 -26.128 1.00 67.38 73 GLU A CA 1
ATOM 581 C C . GLU A 1 73 ? 17.403 1.753 -26.576 1.00 67.38 73 GLU A C 1
ATOM 583 O O . GLU A 1 73 ? 17.757 1.417 -27.709 1.00 67.38 73 GLU A O 1
ATOM 588 N N . GLN A 1 74 ? 18.296 2.149 -25.662 1.00 66.88 74 GLN A N 1
ATOM 589 C CA . GLN A 1 74 ? 19.724 2.359 -25.951 1.00 66.88 74 GLN A CA 1
ATOM 590 C C . GLN A 1 74 ? 20.502 1.068 -26.272 1.00 66.88 74 GLN A C 1
ATOM 592 O O . GLN A 1 74 ? 21.567 1.118 -26.895 1.00 66.88 74 GLN A O 1
ATOM 597 N N . LEU A 1 75 ? 20.001 -0.110 -25.878 1.00 65.25 75 LEU A N 1
ATOM 598 C CA . LEU A 1 75 ? 20.624 -1.397 -26.220 1.00 65.25 75 LEU A CA 1
ATOM 599 C C . LEU A 1 75 ? 20.575 -1.698 -27.730 1.00 65.25 75 LEU A C 1
ATOM 601 O O . LEU A 1 75 ? 21.423 -2.443 -28.225 1.00 65.25 75 LEU A O 1
ATOM 605 N N . GLY A 1 76 ? 19.617 -1.117 -28.460 1.00 61.06 76 GLY A N 1
ATOM 606 C CA . GLY A 1 76 ? 19.470 -1.276 -29.911 1.00 61.06 76 GLY A CA 1
ATOM 607 C C . GLY A 1 76 ? 20.351 -0.349 -30.758 1.00 61.06 76 GLY A C 1
ATOM 608 O O . GLY A 1 76 ? 20.470 -0.576 -31.965 1.00 61.06 76 GLY A O 1
ATOM 609 N N . GLU A 1 77 ? 20.972 0.665 -30.146 1.00 62.75 77 GLU A N 1
ATOM 610 C CA . GLU A 1 77 ? 21.684 1.759 -30.832 1.00 62.75 77 GLU A CA 1
ATOM 611 C C . GLU A 1 77 ? 23.216 1.692 -30.702 1.00 62.75 77 GLU A C 1
ATOM 613 O O . GLU A 1 77 ? 23.920 2.619 -31.098 1.00 62.75 77 GLU A O 1
ATOM 618 N N . ARG A 1 78 ? 23.780 0.599 -30.168 1.00 63.41 78 ARG A N 1
ATOM 619 C CA . ARG A 1 78 ? 25.243 0.454 -30.073 1.00 63.41 78 ARG A CA 1
ATOM 620 C C . ARG A 1 78 ? 25.869 0.278 -31.462 1.00 63.41 78 ARG A C 1
ATOM 622 O O . ARG A 1 78 ? 25.894 -0.829 -31.992 1.00 63.41 78 ARG A O 1
ATOM 629 N N . GLU A 1 79 ? 26.417 1.364 -32.012 1.00 60.53 79 GLU A N 1
ATOM 630 C CA . GLU A 1 79 ? 27.040 1.422 -33.349 1.00 60.53 79 GLU A CA 1
ATOM 631 C C . GLU A 1 79 ? 28.267 0.497 -33.532 1.00 60.53 79 GLU A C 1
ATOM 633 O O . GLU A 1 79 ? 28.618 0.179 -34.665 1.00 60.53 79 GLU A O 1
ATOM 638 N N . GLU A 1 80 ? 28.896 0.014 -32.451 1.00 64.19 80 GLU A N 1
ATOM 639 C CA . GLU A 1 80 ? 30.091 -0.858 -32.492 1.00 64.19 80 GLU A CA 1
ATOM 640 C C . GLU A 1 80 ? 29.811 -2.361 -32.264 1.00 64.19 80 GLU A C 1
ATOM 642 O O . GLU A 1 80 ? 30.746 -3.151 -32.134 1.00 64.19 80 GLU A O 1
ATOM 647 N N . ALA A 1 81 ? 28.549 -2.796 -32.177 1.00 67.69 81 ALA A N 1
ATOM 648 C CA . ALA A 1 81 ? 28.232 -4.207 -31.941 1.00 67.69 81 ALA A CA 1
ATOM 649 C C . ALA A 1 81 ? 28.048 -4.996 -33.254 1.00 67.69 81 ALA A C 1
ATOM 651 O O . ALA A 1 81 ? 27.204 -4.655 -34.078 1.00 67.69 81 ALA A O 1
ATOM 652 N N . ASP A 1 82 ? 28.747 -6.131 -33.398 1.00 79.88 82 ASP A N 1
ATOM 653 C CA . ASP A 1 82 ? 28.586 -7.092 -34.515 1.00 79.88 82 ASP A CA 1
ATOM 654 C C . ASP A 1 82 ? 27.192 -7.759 -34.576 1.00 79.88 82 ASP A C 1
ATOM 656 O O . ASP A 1 82 ? 26.898 -8.554 -35.472 1.00 79.88 82 ASP A O 1
ATOM 660 N N . PHE A 1 83 ? 26.315 -7.473 -33.614 1.00 71.75 83 PHE A N 1
ATOM 661 C CA . PHE A 1 83 ? 24.950 -7.978 -33.563 1.00 71.75 83 PHE A CA 1
ATOM 662 C C . PHE A 1 83 ? 23.990 -6.884 -33.094 1.00 71.75 83 PHE A C 1
ATOM 664 O O . PHE A 1 83 ? 24.316 -6.066 -32.236 1.00 71.75 83 PHE A O 1
ATOM 671 N N . LYS A 1 84 ? 22.772 -6.903 -33.643 1.00 73.12 84 LYS A N 1
ATOM 672 C CA . LYS A 1 84 ? 21.707 -5.950 -33.323 1.00 73.12 84 LYS A CA 1
ATOM 673 C C . LYS A 1 84 ? 20.621 -6.624 -32.493 1.00 73.12 84 LYS A C 1
ATOM 675 O O . LYS A 1 84 ? 20.077 -7.649 -32.903 1.00 73.12 84 LYS A O 1
ATOM 680 N N . ILE A 1 85 ? 20.265 -6.020 -31.362 1.00 77.31 85 ILE A N 1
ATOM 681 C CA . ILE A 1 85 ? 19.083 -6.406 -30.585 1.00 77.31 85 ILE A CA 1
ATOM 682 C C . ILE A 1 85 ? 17.863 -5.772 -31.261 1.00 77.31 85 ILE A C 1
ATOM 684 O O . ILE A 1 85 ? 17.775 -4.554 -31.385 1.00 77.31 85 ILE A O 1
ATOM 688 N N . THR A 1 86 ? 16.945 -6.601 -31.759 1.00 78.12 86 THR A N 1
ATOM 689 C CA . THR A 1 86 ? 15.746 -6.157 -32.498 1.00 78.12 86 THR A 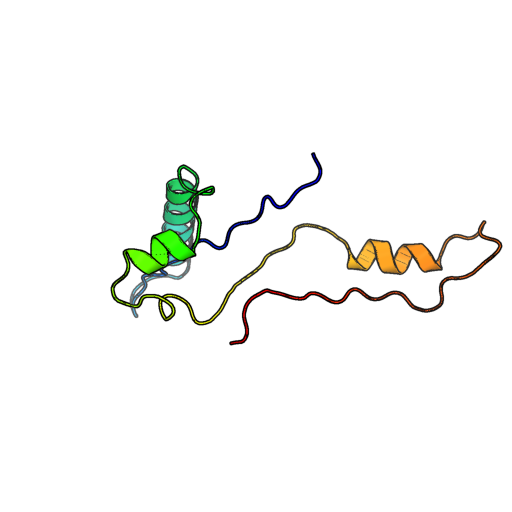CA 1
ATOM 690 C C . THR A 1 86 ? 14.475 -6.154 -31.651 1.00 78.12 86 THR A C 1
ATOM 692 O O . THR A 1 86 ? 13.445 -5.665 -32.105 1.00 78.12 86 THR A O 1
ATOM 695 N N . GLY A 1 87 ? 14.543 -6.681 -30.429 1.00 74.56 87 GLY A N 1
ATOM 696 C CA . GLY A 1 87 ? 13.446 -6.682 -29.476 1.00 74.56 87 GLY A CA 1
ATOM 697 C C . GLY A 1 87 ? 13.964 -6.962 -28.075 1.00 74.56 87 GLY A C 1
ATOM 698 O O . GLY A 1 87 ? 14.686 -7.933 -27.853 1.00 74.56 87 GLY A O 1
ATOM 699 N N . ALA A 1 88 ? 13.593 -6.099 -27.142 1.00 74.62 88 ALA A N 1
ATOM 700 C CA . ALA A 1 88 ? 13.833 -6.262 -25.722 1.00 74.62 88 ALA A CA 1
ATOM 701 C C . ALA A 1 88 ? 12.562 -5.824 -24.991 1.00 74.62 88 ALA A C 1
ATOM 703 O O . ALA A 1 88 ? 11.900 -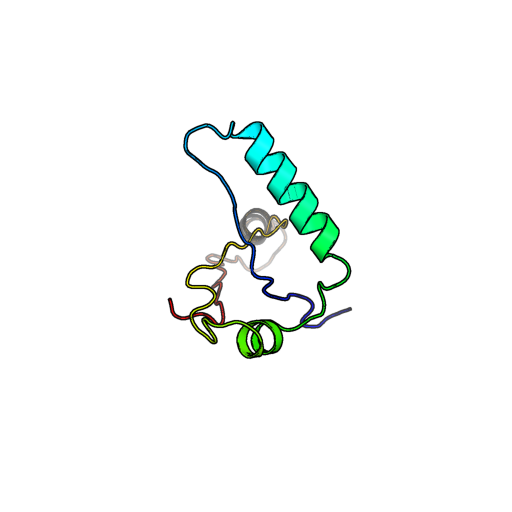4.872 -25.397 1.00 74.62 88 ALA A O 1
ATOM 704 N N . GLY A 1 89 ? 12.188 -6.573 -23.962 1.00 72.69 89 GLY A N 1
ATOM 705 C CA . GLY A 1 89 ? 10.995 -6.313 -23.172 1.00 72.69 89 GLY A CA 1
ATOM 706 C C . GLY A 1 89 ? 11.190 -6.851 -21.767 1.00 72.69 89 GLY A C 1
ATOM 707 O O . GLY A 1 89 ? 11.837 -7.884 -21.579 1.00 72.69 89 GLY A O 1
ATOM 708 N N . ALA A 1 90 ? 10.647 -6.134 -20.793 1.00 71.94 90 ALA A N 1
ATOM 709 C CA . ALA A 1 90 ? 10.563 -6.583 -19.417 1.00 71.94 90 ALA A CA 1
ATOM 710 C C . ALA A 1 90 ? 9.168 -7.167 -19.167 1.00 71.94 90 ALA A C 1
ATOM 712 O O . ALA A 1 90 ? 8.168 -6.659 -19.673 1.00 71.94 90 ALA A O 1
ATOM 713 N N . VAL A 1 91 ? 9.109 -8.254 -18.402 1.00 72.75 91 VAL A N 1
ATOM 714 C CA . VAL A 1 91 ? 7.854 -8.768 -17.856 1.00 72.75 91 VAL A CA 1
ATOM 715 C C . VAL A 1 91 ? 7.918 -8.549 -16.360 1.00 72.75 91 VAL A C 1
ATOM 717 O O . VAL A 1 91 ? 8.702 -9.196 -15.666 1.00 72.75 91 VAL A O 1
ATOM 720 N N . GLU A 1 92 ? 7.107 -7.621 -15.876 1.00 72.19 92 GLU A N 1
ATOM 721 C CA . GLU A 1 92 ? 6.901 -7.438 -14.450 1.00 72.19 92 GLU A CA 1
ATOM 722 C C . GLU A 1 92 ? 5.901 -8.478 -13.956 1.00 72.19 92 GLU A C 1
ATOM 724 O O . GLU A 1 92 ? 4.833 -8.678 -14.538 1.00 72.19 92 GLU A O 1
ATOM 729 N N . GLN A 1 93 ? 6.256 -9.159 -12.873 1.00 76.25 93 GLN A N 1
ATOM 730 C CA . GLN A 1 93 ? 5.365 -10.086 -12.199 1.00 76.25 93 GLN A CA 1
ATOM 731 C C . GLN A 1 93 ? 5.379 -9.778 -10.710 1.00 76.25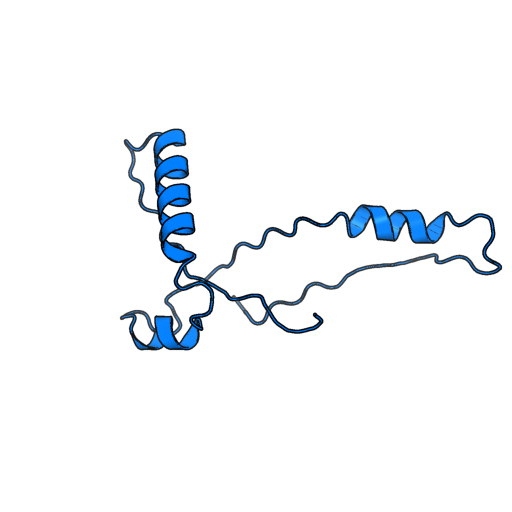 93 GLN A C 1
ATOM 733 O O . GLN A 1 93 ? 6.435 -9.691 -10.084 1.00 76.25 93 GLN A O 1
ATOM 738 N N . THR A 1 94 ? 4.186 -9.642 -10.139 1.00 79.88 94 THR A N 1
ATOM 739 C CA . THR A 1 94 ? 4.007 -9.525 -8.693 1.00 79.88 94 THR A CA 1
ATOM 740 C C . THR A 1 94 ? 3.497 -10.849 -8.127 1.00 79.88 94 THR A C 1
ATOM 742 O O . THR A 1 94 ? 3.025 -11.715 -8.865 1.00 79.88 94 THR A O 1
ATOM 745 N N . ASN A 1 95 ? 3.600 -11.023 -6.810 1.00 81.94 95 ASN A N 1
ATOM 746 C CA . ASN A 1 95 ? 3.092 -12.215 -6.118 1.00 81.94 95 ASN A CA 1
ATOM 747 C C . ASN A 1 95 ? 1.601 -12.100 -5.746 1.00 81.94 95 ASN A C 1
ATOM 749 O O . ASN A 1 95 ? 1.129 -12.865 -4.908 1.00 81.94 95 ASN A O 1
ATOM 753 N N . TYR A 1 96 ? 0.887 -11.130 -6.317 1.00 86.12 96 TYR A N 1
ATOM 754 C CA . TYR A 1 96 ? -0.514 -10.850 -6.029 1.00 86.12 96 TYR A CA 1
ATOM 755 C C . TYR A 1 96 ? -1.372 -11.135 -7.264 1.00 86.12 96 TYR A C 1
ATOM 757 O O . TYR A 1 96 ? -0.969 -10.819 -8.382 1.00 86.12 96 TYR A O 1
ATOM 765 N N . ASP A 1 97 ? -2.528 -11.760 -7.053 1.00 82.12 97 ASP A N 1
ATOM 766 C CA . ASP A 1 97 ? -3.416 -12.305 -8.089 1.00 82.12 97 ASP A CA 1
ATOM 767 C C . ASP A 1 97 ? -4.752 -11.555 -8.229 1.00 82.12 97 ASP A C 1
ATOM 769 O O . ASP A 1 97 ? -5.619 -11.990 -8.992 1.00 82.12 97 ASP A O 1
ATOM 773 N N . PHE A 1 98 ? -4.915 -10.450 -7.497 1.00 80.06 98 PHE A N 1
ATOM 774 C CA . PHE A 1 98 ? -6.073 -9.558 -7.595 1.00 80.06 98 PHE A CA 1
ATOM 775 C C . PHE A 1 98 ? -6.024 -8.637 -8.822 1.00 80.06 98 PHE A C 1
ATOM 777 O O . PHE A 1 98 ? -4.914 -8.323 -9.313 1.00 80.06 98 PHE A O 1
#

Sequence (98 aa):
MIGLFINTVPVRIQGGQATAFTELMKQTQRQVLASGTYETFPLYEIQAQAEQKVELINHIMVFENYPVDEQIEQLGEREEADFKITGAGAVEQTNYDF

Secondary structure (DSSP, 8-state):
--S-------------TT--HHHHHHHHHHHHHHHGGGTTS-HHHHHHHSSSGGGG-S-------S-HHHHHHHTT--TT-SS-----------S---

Radius of gyration: 19.71 Å; chains: 1; bounding box: 46×32×48 Å

pLDDT: mean 84.93, std 12.1, range [58.81, 97.81]

=== Feature glossary ===
Feature key, reading from the visual/contextual features back to the raw sequence:

Rendered structure images. Structure images are PyMOL renders from six orthogonal camera directions. Cartoon representation draws helices as coils and strands as arrows; sticks shows the backbone as bonds; surface shows the solvent-excluded envelope. Rainbow coloring maps sequence position to hue (blue→red, N→C); chain coloring assigns a distinct color per polypeptide.

Contact-map, Ramachandran, and PAE plots. Three diagnostic plots accompany the record. The Cα contact map visualizes the tertiary structure as a 2D adjacency matrix (8 Å cutoff, sequence-local contacts suppressed). The Ramachandran plot shows the distribution of backbone (φ, ψ) torsions, with points in the α and β basins reflecting secondary structure content. The PAE plot shows AlphaFold's inter-residue confidence as a color matrix.

InterPro / GO / CATH / organism. The annotation block draws on four external resources. InterPro: which protein families and domains the sequence belongs to. GO: standardized terms for what the protein does, what process it participates in, and where in the cell it acts. CATH: which structural fold it has in the CATH hierarchy. Organism: the species of origin.

Nearest PDB structures. Structural nearest neighbors (via Foldseek easy-search vs the PDB). Reported per hit: target PDB id, E-value, and alignment TM-score. A TM-score above ~0.5 is the conventional threshold for 'same fold'.

Predicted aligned error. Predicted aligned error is AlphaFold's pairwise confidence. Unlike pLDDT (per-residue), PAE is per-residue-pair and captures whether two parts of the structure are correctly placed relative to each other. Units are ångströms of expected positional error.

Solvent-accessible surface area. SASA measures how much of the protein is reachable by solvent. It is computed by rolling a water-sized probe over the atomic surface and summing the exposed area (Å²). Per-residue SASA distinguishes core (buried, low SASA) from surface (exposed, high SASA) residues; total SASA is a whole-molecule size measure.

B-factor. Crystallographic B-factors measure how much each atom's electron density is smeared out, in Å². They rise in mobile loops and surface residues and fall in the buried interior. In AlphaFold models this column is repurposed to hold pLDDT instead.

pLDDT. For AlphaFold models, the B-factor field carries pLDDT — the model's own estimate of local accuracy on a 0–100 scale. Regions with pLDDT<50 should be treated as essentially unmodeled; they often correspond to intrinsically disordered segments.

Backbone torsions (φ/ψ). φ (phi) and ψ (psi) are the two rotatable backbone dihedrals per residue: φ is the C(i-1)–N–Cα–C torsion, ψ is the N–Cα–C–N(i+1) torsion, both in degrees on (−180°, 180°]. α-helical residues cluster near (−60°, −45°); β-strand residues near (−120°, +130°). A Ramachandran plot is simply a scatter of (φ, ψ) for every residue.

Radius of gyration, Cα contacts, bounding box. Radius of gyration (Rg) is the root-mean-square distance of Cα atoms from their centroid — a single number for overall size and compactness. A globular domain of N residues has Rg ≈ 2.2·N^0.38 Å; an extended or disordered chain has a much larger Rg. The Cα contact count is the number of residue pairs whose Cα atoms are within 8 Å and are more than four positions apart in sequence — a standard proxy for tertiary packing density. The bounding box is the smallest axis-aligned box enclosing all Cα atoms.

Secondary structure (3-state, P-SEA). Three-state secondary structure (P-SEA) collapses the eight DSSP classes into helix (a), strand (b), and coil (c). P-SEA assigns these from Cα geometry alone — distances and angles — without requiring backbone oxygens, so it works on any Cα trace.

Secondary structure (8-state, DSSP). Secondary structure is the local, repeating backbone conformation. DSSP classifies it into eight states by reading the hydrogen-bond network: three helix types (H, G, I), two β types (E, B), two non-regular types (T, S), and unstructured coil (-).

Foldseek 3Di. The Foldseek 3Di string encodes local tertiary geometry as a 20-letter alphabet — one character per residue — derived from the relative positions of nearby Cα atoms. Unlike the amino-acid sequence, 3Di is a direct function of the 3D structure, so two proteins with the same fold have similar 3Di strings even at low sequence identity.

mmCIF coordinates. Structure coordinates are given as an mmCIF _atom_site loop: one row per atom with element, residue name, chain id, sequence number, and x/y/z position in Å. Only the four main-chain atoms per residue are included here; side chains are omitted to keep the record compact.

Sequence. This is the polypeptide sequence — one letter per residue, N-terminus first. Length ranges from a few dozen residues for small domains to over a thousand for large multi-domain proteins.